Protein AF-A0A8T5NZ94-F1 (afdb_monomer_lite)

pLDDT: mean 93.7, std 3.02, range [84.69, 97.44]

Sequence (65 aa):
MEYFSPGSGLSKRDIEIYAKNARYTAGFCHLRNEIRKFRNSRIVSITLLDKKFEISKDFDKKEFL

Foldseek 3Di:
DWFQDVPPGIDDWDWDFDDDDPFWTWTQTPVVRGIAIGGPVGDPDDDDDPDDDDDDPPDDPVVHD

Radius of gyration: 11.62 Å; chains: 1; bounding box: 32×23×26 Å

Structure (mmCIF, N/CA/C/O backbone):
data_AF-A0A8T5NZ94-F1
#
_entry.id   AF-A0A8T5NZ94-F1
#
loop_
_atom_site.group_PDB
_atom_site.id
_atom_site.type_symbol
_atom_site.label_atom_id
_atom_site.label_alt_id
_atom_site.label_comp_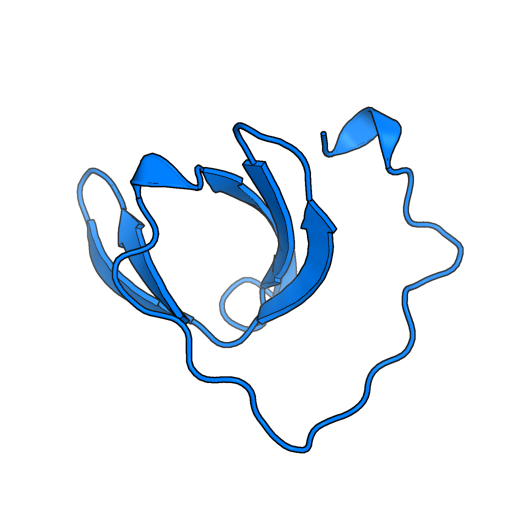id
_atom_site.label_asym_id
_atom_site.label_entity_id
_atom_site.label_seq_id
_atom_site.pdbx_PDB_ins_code
_atom_site.Cartn_x
_atom_site.Cartn_y
_atom_site.Cartn_z
_atom_site.occupancy
_atom_site.B_iso_or_equiv
_atom_site.auth_seq_id
_atom_site.auth_comp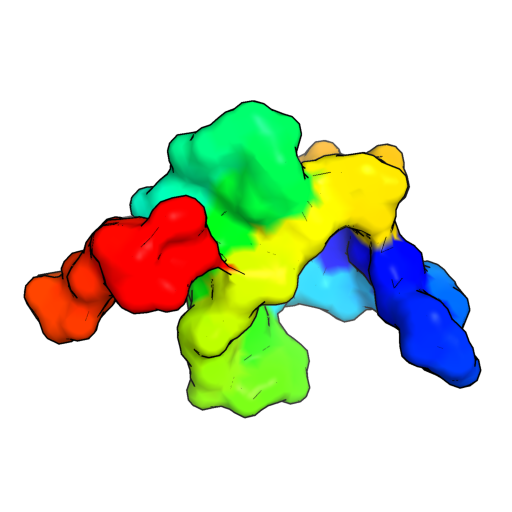_id
_atom_site.auth_asym_id
_atom_site.auth_atom_id
_atom_site.pdbx_PDB_model_num
ATOM 1 N N . MET A 1 1 ? -0.800 -3.875 -4.920 1.00 94.44 1 MET A N 1
ATOM 2 C CA . MET A 1 1 ? 0.296 -2.915 -5.206 1.00 94.44 1 MET A CA 1
ATOM 3 C C . MET A 1 1 ? 1.606 -3.666 -5.381 1.00 94.44 1 MET A C 1
ATOM 5 O O . MET A 1 1 ? 1.915 -4.506 -4.545 1.00 94.44 1 MET A O 1
ATOM 9 N N . GLU A 1 2 ? 2.394 -3.357 -6.408 1.00 97.06 2 GLU A N 1
ATOM 10 C CA . GLU A 1 2 ? 3.790 -3.806 -6.498 1.00 97.06 2 GLU A CA 1
ATOM 11 C C . GLU A 1 2 ? 4.729 -2.763 -5.895 1.00 97.06 2 GLU A C 1
ATOM 13 O O . GLU A 1 2 ? 4.671 -1.576 -6.226 1.00 97.06 2 GLU A O 1
ATOM 18 N N . TYR A 1 3 ? 5.592 -3.210 -4.984 1.00 96.81 3 TYR A N 1
ATOM 19 C CA . TYR A 1 3 ? 6.454 -2.346 -4.189 1.00 96.81 3 TYR A CA 1
ATOM 20 C C . TYR A 1 3 ? 7.883 -2.869 -4.129 1.00 96.81 3 TYR A C 1
ATOM 22 O O . TYR A 1 3 ? 8.119 -4.023 -3.751 1.00 96.81 3 TYR A O 1
ATOM 30 N N . PHE A 1 4 ? 8.837 -1.989 -4.429 1.00 97.25 4 PHE A N 1
ATOM 31 C CA . PHE A 1 4 ? 10.260 -2.271 -4.323 1.00 97.25 4 PHE A CA 1
ATOM 32 C C . PHE A 1 4 ? 10.769 -2.052 -2.893 1.00 97.25 4 PHE A C 1
ATOM 34 O O . PHE A 1 4 ? 10.737 -0.943 -2.350 1.00 97.25 4 PHE A O 1
ATOM 41 N N . SER A 1 5 ? 11.282 -3.117 -2.282 1.00 92.81 5 SER A N 1
ATOM 42 C CA . SER A 1 5 ? 11.911 -3.090 -0.962 1.00 92.81 5 SER A CA 1
ATOM 43 C C . SER A 1 5 ? 13.431 -3.224 -1.110 1.00 92.81 5 SER A C 1
ATOM 45 O O . SER A 1 5 ? 13.891 -4.203 -1.699 1.00 92.81 5 SER A O 1
ATOM 47 N N . PRO A 1 6 ? 14.241 -2.294 -0.569 1.00 90.75 6 PRO A N 1
ATOM 48 C CA . PRO A 1 6 ? 15.688 -2.480 -0.525 1.00 90.75 6 PRO A CA 1
ATOM 49 C C . PRO A 1 6 ? 16.042 -3.802 0.173 1.00 90.75 6 PRO A C 1
ATOM 51 O O . PRO A 1 6 ? 15.481 -4.116 1.221 1.00 90.75 6 PRO A O 1
ATOM 54 N N . GLY A 1 7 ? 16.924 -4.593 -0.435 1.00 91.62 7 GLY A N 1
ATOM 55 C CA . GLY A 1 7 ? 17.356 -5.904 0.067 1.00 91.62 7 GLY A CA 1
ATOM 56 C C . GLY A 1 7 ? 16.435 -7.080 -0.280 1.00 91.62 7 GLY A C 1
ATOM 57 O O . GLY A 1 7 ? 16.927 -8.187 -0.440 1.00 91.62 7 GLY A O 1
ATOM 58 N N . SER A 1 8 ? 15.127 -6.859 -0.444 1.00 89.69 8 SER A N 1
ATOM 59 C CA . SER A 1 8 ? 14.145 -7.925 -0.747 1.00 89.69 8 SER A CA 1
ATOM 60 C C . SER A 1 8 ? 13.569 -7.864 -2.167 1.00 89.69 8 SER A C 1
ATOM 62 O O . SER A 1 8 ? 12.899 -8.798 -2.593 1.00 89.69 8 SER A O 1
ATOM 64 N N . GLY A 1 9 ? 13.832 -6.789 -2.911 1.00 94.62 9 GLY A N 1
ATOM 65 C CA . GLY A 1 9 ? 13.387 -6.635 -4.293 1.00 94.62 9 GLY A CA 1
ATOM 66 C C . GLY A 1 9 ? 11.897 -6.311 -4.422 1.00 94.62 9 GLY A C 1
ATOM 67 O O . GLY A 1 9 ? 11.297 -5.664 -3.556 1.00 94.62 9 GLY A O 1
ATOM 68 N N . LEU A 1 10 ? 11.312 -6.706 -5.553 1.00 96.00 10 LEU A N 1
ATOM 69 C CA . LEU A 1 10 ? 9.902 -6.473 -5.860 1.00 96.00 10 LEU A CA 1
ATOM 70 C C . LEU A 1 10 ? 9.006 -7.436 -5.083 1.00 96.00 10 LEU A C 1
ATOM 72 O O . LEU A 1 10 ? 9.256 -8.634 -5.017 1.00 96.00 10 LEU A O 1
ATOM 76 N N . SER A 1 11 ? 7.928 -6.898 -4.520 1.00 95.12 11 SER A N 1
ATOM 77 C CA . SER A 1 11 ? 6.916 -7.677 -3.809 1.00 95.12 11 SER A CA 1
ATOM 78 C C . SER A 1 11 ? 5.521 -7.166 -4.137 1.00 95.12 11 SER A C 1
ATOM 80 O O . SER A 1 11 ? 5.307 -5.953 -4.229 1.00 95.12 11 SER A O 1
ATOM 82 N N . LYS A 1 12 ? 4.564 -8.086 -4.275 1.00 95.12 12 LYS A N 1
ATOM 83 C CA . LYS A 1 12 ? 3.138 -7.754 -4.323 1.00 95.12 12 LYS A CA 1
ATOM 84 C C . LYS A 1 12 ? 2.606 -7.619 -2.901 1.00 95.12 12 LYS A C 1
ATOM 86 O O . LYS A 1 12 ? 2.925 -8.424 -2.029 1.00 95.12 12 LYS A O 1
ATOM 91 N N . ARG A 1 13 ? 1.833 -6.564 -2.665 1.00 93.44 13 ARG A N 1
ATOM 92 C CA . ARG A 1 13 ? 1.223 -6.245 -1.375 1.00 93.44 13 ARG A CA 1
ATOM 93 C C . ARG A 1 13 ? -0.222 -5.826 -1.567 1.00 93.44 13 ARG A C 1
ATOM 95 O O . ARG A 1 13 ? -0.497 -4.925 -2.366 1.00 93.44 13 ARG A O 1
ATOM 102 N N . ASP A 1 14 ? -1.092 -6.423 -0.770 1.00 95.75 14 ASP A N 1
ATOM 103 C CA . ASP A 1 14 ? -2.448 -5.939 -0.562 1.00 95.75 14 ASP A CA 1
ATOM 104 C C . ASP A 1 14 ? -2.411 -4.919 0.570 1.00 95.75 14 ASP A C 1
ATOM 106 O O . ASP A 1 14 ? -1.896 -5.192 1.661 1.00 95.75 14 ASP A O 1
ATOM 110 N N . ILE A 1 15 ? -2.874 -3.709 0.260 1.00 95.19 15 ILE A N 1
ATOM 111 C CA . ILE A 1 15 ? -2.863 -2.586 1.188 1.00 95.19 15 ILE A CA 1
ATOM 112 C C . ILE A 1 15 ? -4.205 -1.867 1.175 1.00 95.19 15 ILE A C 1
ATOM 114 O O . ILE A 1 15 ? -4.813 -1.689 0.120 1.00 95.19 15 ILE A O 1
ATOM 118 N N . GLU A 1 16 ? -4.616 -1.402 2.343 1.00 95.69 16 GLU A N 1
ATOM 119 C CA . GLU A 1 16 ? -5.755 -0.505 2.511 1.00 95.69 16 GLU A CA 1
ATOM 120 C C . GLU A 1 16 ? -5.214 0.902 2.739 1.00 95.69 16 GLU A C 1
ATOM 122 O O . GLU A 1 16 ? -4.529 1.163 3.727 1.00 95.69 16 GLU A O 1
ATOM 127 N N . ILE A 1 17 ? -5.429 1.802 1.780 1.00 94.56 17 ILE A N 1
ATOM 128 C CA . ILE A 1 17 ? -4.831 3.141 1.812 1.00 94.56 17 ILE A CA 1
ATOM 129 C C . ILE A 1 17 ? -5.628 4.038 2.757 1.00 94.56 17 ILE A C 1
ATOM 131 O O . ILE A 1 17 ? -6.798 4.312 2.511 1.00 94.56 17 ILE A O 1
ATOM 135 N N 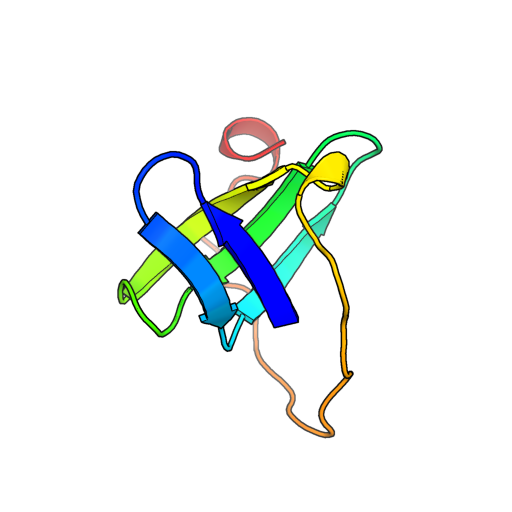. TYR A 1 18 ? -4.977 4.542 3.804 1.00 95.19 18 TYR A N 1
ATOM 136 C CA . TYR A 1 18 ? -5.609 5.410 4.802 1.00 95.19 18 TYR A CA 1
ATOM 137 C C . TYR A 1 18 ? -5.346 6.886 4.501 1.00 95.19 18 TYR A C 1
ATOM 139 O O . TYR A 1 18 ? -6.233 7.729 4.612 1.00 95.19 18 TYR A O 1
ATOM 147 N N . ALA A 1 19 ? -4.120 7.222 4.089 1.00 94.88 19 ALA A N 1
ATOM 148 C CA . ALA A 1 19 ? -3.760 8.586 3.724 1.00 94.88 19 ALA A CA 1
ATOM 149 C C . ALA A 1 19 ? -2.565 8.619 2.764 1.00 94.88 19 ALA A C 1
ATOM 151 O O . ALA A 1 19 ? -1.754 7.698 2.718 1.00 94.88 19 ALA A O 1
ATOM 152 N N . LYS A 1 20 ? -2.409 9.717 2.018 1.00 95.31 20 LYS A N 1
ATOM 153 C CA . LYS A 1 20 ? -1.215 9.966 1.199 1.00 95.31 20 LYS A CA 1
ATOM 154 C C . LYS A 1 20 ? -0.791 11.428 1.228 1.00 95.31 20 LYS A C 1
ATOM 156 O O . LYS A 1 20 ? -1.624 12.321 1.390 1.00 95.31 20 LYS A O 1
ATOM 161 N N . ASN A 1 21 ? 0.494 11.664 1.003 1.00 95.69 21 ASN A N 1
ATOM 162 C CA . ASN A 1 21 ? 1.055 12.958 0.633 1.00 95.69 21 ASN A CA 1
ATOM 163 C C . ASN A 1 21 ? 1.969 12.799 -0.596 1.00 95.69 21 ASN A C 1
ATOM 165 O O . ASN A 1 21 ? 1.964 11.758 -1.255 1.00 95.69 21 ASN A O 1
ATOM 169 N N . ALA A 1 22 ? 2.742 13.833 -0.931 1.00 95.19 22 ALA A N 1
ATOM 170 C CA . ALA A 1 22 ? 3.625 13.810 -2.096 1.00 95.19 22 ALA A CA 1
ATOM 171 C C . ALA A 1 22 ? 4.707 12.712 -2.026 1.00 95.19 22 ALA A C 1
ATOM 173 O O . ALA A 1 22 ? 5.116 12.180 -3.057 1.00 95.19 22 ALA A O 1
ATOM 174 N N . ARG A 1 23 ? 5.172 12.347 -0.824 1.00 96.12 23 ARG A N 1
ATOM 175 C CA . ARG A 1 23 ? 6.315 11.440 -0.621 1.00 96.12 23 ARG A CA 1
ATOM 176 C C . ARG A 1 23 ? 5.907 10.038 -0.180 1.00 96.12 23 ARG A C 1
ATOM 178 O O . ARG A 1 23 ? 6.602 9.079 -0.525 1.00 96.12 23 ARG A O 1
ATOM 185 N N . TYR A 1 24 ? 4.817 9.924 0.570 1.00 96.81 24 TYR A N 1
ATOM 186 C CA . TYR A 1 24 ? 4.416 8.703 1.248 1.00 96.81 24 TYR A CA 1
ATOM 187 C C . TYR A 1 24 ? 2.930 8.403 1.090 1.00 96.81 24 TYR A C 1
ATOM 189 O O . TYR A 1 24 ? 2.087 9.298 1.009 1.00 96.81 24 TYR A O 1
ATOM 197 N N . THR A 1 25 ? 2.633 7.112 1.119 1.00 96.56 25 THR A N 1
ATOM 198 C CA . THR A 1 25 ? 1.297 6.546 1.256 1.00 96.56 25 THR A CA 1
ATOM 199 C C . THR A 1 25 ? 1.278 5.728 2.540 1.00 96.56 25 THR A C 1
ATOM 201 O O . THR A 1 25 ? 2.125 4.857 2.730 1.00 96.56 25 THR A O 1
ATOM 204 N N . ALA A 1 26 ? 0.348 6.031 3.434 1.00 96.12 26 ALA A N 1
ATOM 205 C CA . ALA A 1 26 ? 0.113 5.307 4.671 1.00 96.12 26 ALA A CA 1
ATOM 206 C C . ALA A 1 26 ? -1.076 4.366 4.489 1.00 96.12 26 ALA A C 1
ATOM 208 O O . ALA A 1 26 ? -2.115 4.767 3.957 1.00 96.12 26 ALA A O 1
ATOM 209 N N . GLY A 1 27 ? -0.931 3.123 4.932 1.00 95.06 27 GLY A N 1
ATOM 210 C CA . GLY A 1 27 ? -2.005 2.147 4.832 1.00 95.06 27 GLY A CA 1
ATOM 211 C C . GLY A 1 27 ? -1.734 0.867 5.600 1.00 95.06 27 GLY A C 1
ATOM 212 O O . GLY A 1 27 ? -0.590 0.581 5.967 1.00 95.06 27 GLY A O 1
ATOM 213 N N . PHE A 1 28 ? -2.791 0.098 5.832 1.00 95.44 28 PHE A N 1
ATOM 214 C CA . PHE A 1 28 ? -2.693 -1.203 6.475 1.00 95.44 28 PHE A CA 1
ATOM 215 C C . PHE A 1 28 ? -2.097 -2.226 5.509 1.00 95.44 28 PHE A C 1
ATOM 217 O O . PHE A 1 28 ? -2.569 -2.386 4.385 1.00 95.44 28 PHE A O 1
ATOM 224 N N . CYS A 1 29 ? -1.020 -2.889 5.924 1.00 95.06 29 CYS A N 1
ATOM 225 C CA . CYS A 1 29 ? -0.297 -3.861 5.119 1.00 95.06 29 CYS A CA 1
ATOM 226 C C . CYS A 1 29 ? -0.676 -5.277 5.545 1.00 95.06 29 CYS A C 1
ATOM 228 O O . CYS A 1 29 ? -0.114 -5.788 6.513 1.00 95.06 29 CYS A O 1
ATOM 230 N N . HIS A 1 30 ? -1.514 -5.959 4.765 1.00 94.06 30 HIS A N 1
ATOM 231 C CA . HIS A 1 30 ? -1.983 -7.318 5.083 1.00 94.06 30 HIS A CA 1
ATOM 232 C C . HIS A 1 30 ? -0.850 -8.343 5.224 1.00 94.06 30 HIS A C 1
ATOM 234 O O . HIS A 1 30 ? -0.913 -9.230 6.063 1.00 94.06 30 HIS A O 1
ATOM 240 N N . LEU A 1 31 ? 0.255 -8.167 4.490 1.00 91.56 31 LEU A N 1
ATOM 241 C CA . LEU A 1 31 ? 1.442 -9.028 4.618 1.00 91.56 31 LEU A CA 1
ATOM 242 C C . LEU A 1 31 ? 2.117 -8.951 6.002 1.00 91.56 31 LEU A C 1
ATOM 244 O O . LEU A 1 31 ? 2.834 -9.867 6.394 1.00 91.56 31 LEU A O 1
ATOM 248 N N . ARG A 1 32 ? 1.983 -7.823 6.702 1.00 91.69 32 ARG A N 1
ATOM 249 C CA . ARG A 1 32 ? 2.670 -7.557 7.977 1.00 91.69 32 ARG A CA 1
ATOM 250 C C . ARG A 1 32 ? 1.706 -7.350 9.141 1.00 91.69 32 ARG A C 1
ATOM 252 O O . ARG A 1 32 ? 2.163 -7.274 10.271 1.00 91.69 32 ARG A O 1
ATOM 259 N N . ASN A 1 33 ? 0.407 -7.302 8.851 1.00 94.12 33 ASN A N 1
ATOM 260 C CA . ASN A 1 33 ? -0.668 -7.098 9.810 1.00 94.12 33 ASN A CA 1
ATOM 261 C C . ASN A 1 33 ? -0.487 -5.825 10.664 1.00 94.12 33 ASN A C 1
ATOM 263 O O . ASN A 1 33 ? -0.727 -5.833 11.866 1.00 94.12 33 ASN A O 1
ATOM 267 N N . GLU A 1 34 ? -0.018 -4.739 10.041 1.00 94.19 34 GLU A N 1
ATOM 268 C CA . GLU A 1 34 ? 0.285 -3.460 10.699 1.00 94.19 34 GLU A CA 1
ATOM 269 C C . GLU A 1 34 ? 0.096 -2.274 9.729 1.00 94.19 34 GLU A C 1
ATOM 271 O O . GLU A 1 34 ? 0.155 -2.437 8.502 1.00 94.19 34 GLU A O 1
ATOM 276 N N . ILE A 1 35 ? -0.086 -1.061 10.266 1.00 93.81 35 ILE A N 1
ATOM 277 C CA . ILE A 1 35 ? -0.108 0.184 9.478 1.00 93.81 35 ILE A CA 1
ATOM 278 C C . ILE A 1 35 ? 1.327 0.573 9.117 1.00 93.81 35 ILE A C 1
ATOM 280 O O . ILE A 1 35 ? 2.206 0.626 9.973 1.00 93.81 35 ILE A O 1
ATOM 284 N N . ARG A 1 36 ? 1.585 0.873 7.839 1.00 94.00 36 ARG A N 1
ATOM 285 C CA . ARG A 1 36 ? 2.927 1.230 7.359 1.00 94.00 36 ARG A CA 1
ATOM 286 C C . ARG A 1 36 ? 2.931 2.421 6.423 1.00 94.00 36 ARG A C 1
ATOM 288 O O . ARG A 1 36 ? 1.981 2.668 5.685 1.00 94.00 36 ARG A O 1
ATOM 295 N N . LYS A 1 37 ? 4.085 3.091 6.391 1.00 95.44 37 LYS A N 1
ATOM 296 C CA . LYS A 1 37 ? 4.437 4.085 5.375 1.00 95.44 37 LYS A CA 1
ATOM 297 C C . LYS A 1 37 ? 5.116 3.408 4.185 1.00 95.44 37 LYS A C 1
ATOM 299 O O . LYS A 1 37 ? 6.112 2.699 4.340 1.00 95.44 37 LYS A O 1
ATOM 304 N N . PHE A 1 38 ? 4.629 3.699 2.990 1.00 95.69 38 PHE A N 1
ATOM 305 C CA . PHE A 1 38 ? 5.207 3.295 1.715 1.00 95.69 38 PHE A CA 1
ATOM 306 C C . PHE A 1 38 ? 5.719 4.535 0.996 1.00 95.69 38 PHE A C 1
ATOM 308 O O . PHE A 1 38 ? 4.998 5.521 0.870 1.00 95.69 38 PHE A O 1
ATOM 315 N N . ARG A 1 39 ? 6.968 4.514 0.524 1.00 96.62 39 ARG A N 1
ATOM 316 C CA . ARG A 1 39 ? 7.518 5.641 -0.237 1.00 96.62 39 ARG A CA 1
ATOM 317 C C . ARG A 1 39 ? 6.959 5.597 -1.655 1.00 96.62 39 ARG A C 1
ATOM 319 O O . ARG A 1 39 ? 7.157 4.598 -2.341 1.00 96.62 39 ARG A O 1
ATOM 326 N N . ASN A 1 40 ? 6.329 6.679 -2.106 1.00 96.38 40 ASN A N 1
ATOM 327 C CA . ASN A 1 40 ? 5.655 6.724 -3.409 1.00 96.38 40 ASN A CA 1
ATOM 328 C C . ASN A 1 40 ? 6.613 6.387 -4.560 1.00 96.38 40 ASN A C 1
ATOM 330 O O . ASN A 1 40 ? 6.258 5.647 -5.465 1.00 96.38 40 ASN A O 1
ATOM 334 N N . SER A 1 41 ? 7.869 6.833 -4.465 1.00 97.25 41 SER A N 1
ATOM 335 C CA . SER A 1 41 ? 8.912 6.569 -5.465 1.00 97.25 41 SER A CA 1
ATOM 336 C C . SER A 1 41 ? 9.340 5.098 -5.582 1.00 97.25 41 SER A C 1
ATOM 338 O O . SER A 1 41 ? 10.189 4.782 -6.405 1.00 97.25 41 SER A O 1
ATOM 340 N N . ARG A 1 42 ? 8.858 4.212 -4.701 1.00 96.69 42 ARG A N 1
ATOM 341 C CA . ARG A 1 42 ? 9.146 2.766 -4.715 1.00 96.69 42 ARG A CA 1
ATOM 342 C C . ARG A 1 42 ? 7.929 1.933 -5.116 1.00 96.69 42 ARG A C 1
ATOM 344 O O . ARG A 1 42 ? 8.021 0.707 -5.159 1.00 96.69 42 ARG A O 1
ATOM 351 N N . ILE A 1 43 ? 6.795 2.582 -5.370 1.00 96.50 43 ILE A N 1
ATOM 352 C CA . ILE A 1 43 ? 5.598 1.936 -5.891 1.00 96.50 43 ILE A CA 1
ATOM 353 C C . ILE A 1 43 ? 5.778 1.802 -7.399 1.00 96.50 43 ILE A C 1
ATOM 355 O O . ILE A 1 43 ? 5.958 2.801 -8.088 1.00 96.50 43 ILE A O 1
ATOM 359 N N . VAL A 1 44 ? 5.751 0.568 -7.893 1.00 97.44 44 VAL A N 1
ATOM 360 C CA . VAL A 1 44 ? 5.936 0.276 -9.321 1.00 97.44 44 VAL A CA 1
ATOM 361 C C . VAL A 1 44 ? 4.595 0.278 -10.039 1.00 97.44 44 VAL A C 1
ATOM 363 O O . VAL A 1 44 ? 4.463 0.863 -11.109 1.00 97.44 44 VAL A O 1
ATOM 366 N N . SER A 1 45 ? 3.583 -0.341 -9.432 1.00 96.06 45 SER A N 1
ATOM 367 C CA . SER A 1 45 ? 2.242 -0.417 -9.999 1.00 96.06 45 SER A CA 1
ATOM 368 C C . SER A 1 45 ? 1.176 -0.513 -8.905 1.00 96.06 45 SER A C 1
ATOM 370 O O . SER A 1 45 ? 1.400 -1.037 -7.804 1.00 96.06 45 SER A O 1
ATOM 372 N N . ILE A 1 46 ? -0.008 0.018 -9.205 1.00 94.94 46 ILE A N 1
ATOM 373 C CA . ILE A 1 46 ? -1.191 -0.052 -8.347 1.00 94.94 46 ILE A CA 1
ATOM 374 C C . ILE A 1 46 ? -2.347 -0.583 -9.188 1.00 94.94 46 ILE A C 1
ATOM 376 O O . ILE A 1 46 ? -2.590 -0.109 -10.293 1.00 94.94 46 ILE A O 1
ATOM 380 N N . THR A 1 47 ? -3.081 -1.528 -8.616 1.00 96.00 47 THR A N 1
ATOM 381 C CA . THR A 1 47 ? -4.368 -1.994 -9.126 1.00 96.00 47 THR A CA 1
ATOM 382 C C . THR A 1 47 ? -5.387 -1.706 -8.038 1.00 96.00 47 THR A C 1
ATOM 384 O O . THR A 1 47 ? -5.197 -2.137 -6.898 1.00 96.00 47 THR A O 1
ATOM 387 N N . LEU A 1 48 ? -6.421 -0.935 -8.368 1.00 95.06 48 LEU A N 1
ATOM 388 C CA . LEU A 1 48 ? -7.547 -0.719 -7.470 1.00 95.06 48 LEU A CA 1
ATOM 389 C C . LEU A 1 48 ? -8.432 -1.969 -7.496 1.00 95.06 48 LEU A C 1
ATOM 391 O O . LEU A 1 48 ? -8.656 -2.542 -8.559 1.00 95.06 48 LEU A O 1
ATOM 395 N N . LEU A 1 49 ? -8.896 -2.397 -6.327 1.00 93.19 49 LEU A N 1
ATOM 396 C CA . LEU A 1 49 ? -9.811 -3.526 -6.183 1.00 93.19 49 LEU A CA 1
ATOM 397 C C . LEU A 1 49 ? -11.188 -2.996 -5.782 1.00 93.19 49 LEU A C 1
ATOM 399 O O . LEU A 1 49 ? -11.264 -2.014 -5.046 1.00 93.19 49 LEU A O 1
ATOM 403 N N . ASP A 1 50 ? -12.253 -3.707 -6.148 1.00 94.06 50 ASP A N 1
ATOM 404 C CA . ASP A 1 50 ? -13.634 -3.406 -5.727 1.00 94.06 50 ASP A CA 1
ATOM 405 C C . ASP A 1 50 ? -13.912 -3.799 -4.260 1.00 94.06 50 ASP A C 1
ATOM 407 O O . ASP A 1 50 ? -14.995 -4.254 -3.895 1.00 94.06 50 ASP A O 1
ATOM 411 N N . LYS A 1 51 ? -12.908 -3.647 -3.391 1.00 92.56 51 LYS A N 1
ATOM 412 C CA . LYS A 1 51 ? -12.998 -3.887 -1.950 1.00 92.56 51 LYS A CA 1
ATOM 413 C C . LYS A 1 51 ? -13.135 -2.557 -1.220 1.00 92.56 51 LYS A C 1
ATOM 415 O O . LYS A 1 51 ? -12.461 -1.583 -1.548 1.00 92.56 51 LYS A O 1
ATOM 420 N N . LYS A 1 52 ? -13.987 -2.537 -0.199 1.00 92.94 52 LYS A N 1
ATOM 421 C CA . LYS A 1 52 ? -14.163 -1.400 0.710 1.00 92.94 52 LYS A CA 1
ATOM 422 C C . LYS A 1 52 ? -13.659 -1.783 2.095 1.00 92.94 52 LYS A C 1
ATOM 424 O O . LYS A 1 52 ? -13.738 -2.948 2.473 1.00 92.94 52 LYS A O 1
ATOM 429 N N . PHE A 1 53 ? -13.157 -0.799 2.823 1.00 93.19 53 PHE A N 1
ATOM 430 C CA . PHE A 1 53 ? -12.653 -0.948 4.181 1.00 93.19 53 PHE A CA 1
ATOM 431 C C . PHE A 1 53 ? -12.991 0.307 4.984 1.00 93.19 53 PHE A C 1
ATOM 433 O O . PHE A 1 53 ? -13.222 1.378 4.414 1.00 93.19 53 PHE A O 1
ATOM 440 N N . GLU A 1 54 ? -13.014 0.165 6.304 1.00 92.19 54 GLU A N 1
ATOM 441 C CA . GLU A 1 54 ? -13.165 1.281 7.230 1.00 92.19 54 GLU A CA 1
ATOM 442 C C . GLU A 1 54 ? -11.802 1.628 7.823 1.00 92.19 54 GLU A C 1
ATOM 444 O O . GLU A 1 54 ? -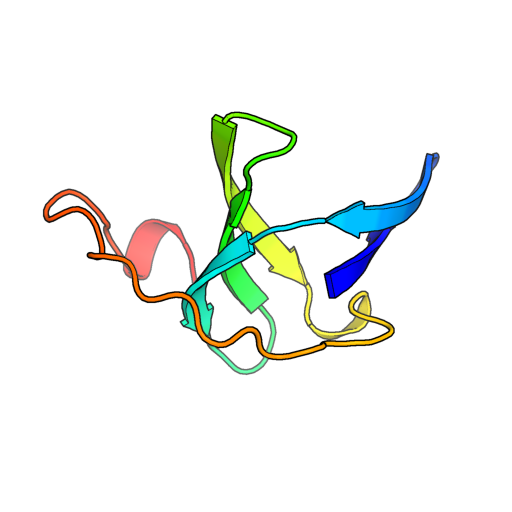11.062 0.759 8.280 1.00 92.19 54 GLU A O 1
ATOM 449 N N . ILE A 1 55 ? -11.455 2.914 7.807 1.00 90.00 55 ILE A N 1
ATOM 450 C CA . ILE A 1 55 ? -10.234 3.388 8.457 1.00 90.00 55 ILE A CA 1
ATOM 451 C C . ILE A 1 55 ? -10.471 3.352 9.968 1.00 90.00 55 ILE A C 1
ATOM 453 O O . ILE A 1 55 ? -11.447 3.928 10.453 1.00 90.00 55 ILE A O 1
ATOM 457 N N . SER A 1 56 ? -9.573 2.696 10.710 1.00 84.69 56 SER A N 1
ATOM 458 C CA . SER A 1 56 ? -9.641 2.667 12.176 1.00 84.69 56 SER A CA 1
ATOM 459 C C . SER A 1 56 ? -9.682 4.085 12.754 1.00 84.69 56 SER A C 1
ATOM 461 O O . SER A 1 56 ? -8.934 4.963 12.320 1.00 84.69 56 SER A O 1
ATOM 463 N N . LYS A 1 57 ? -10.523 4.294 13.773 1.00 85.75 57 LYS A N 1
ATOM 464 C CA . LYS A 1 57 ? -10.647 5.580 14.478 1.00 85.75 57 LYS A CA 1
ATOM 465 C C . LYS A 1 57 ? -9.352 6.003 15.172 1.00 85.75 57 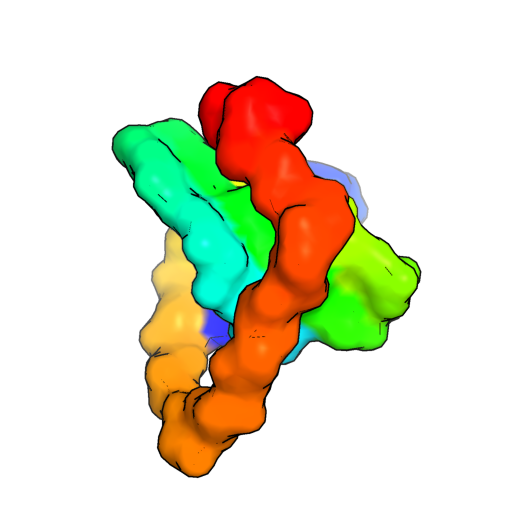LYS A C 1
ATOM 467 O O . LYS A 1 57 ? -9.140 7.194 15.366 1.00 85.75 57 LYS A O 1
ATOM 472 N N . ASP A 1 58 ? -8.486 5.043 15.480 1.00 86.50 58 ASP A N 1
ATOM 473 C CA . ASP A 1 58 ? -7.210 5.273 16.160 1.00 86.50 58 ASP A CA 1
ATOM 474 C C . ASP A 1 58 ? -6.086 5.697 15.198 1.00 86.50 58 ASP A C 1
ATOM 476 O O . ASP A 1 58 ? -4.941 5.875 15.607 1.00 86.50 58 ASP A O 1
ATOM 480 N N . PHE A 1 59 ? -6.371 5.846 13.900 1.00 90.44 59 PHE A N 1
ATOM 481 C CA . PHE A 1 59 ? -5.368 6.262 12.926 1.00 90.44 59 PHE A CA 1
ATOM 482 C C . PHE A 1 59 ? -5.028 7.757 13.049 1.00 90.44 59 PHE A C 1
ATOM 484 O O . PHE A 1 59 ? -5.824 8.620 12.668 1.00 90.44 59 PHE A O 1
ATOM 491 N N . ASP A 1 60 ? -3.799 8.071 13.471 1.00 90.19 60 ASP A N 1
ATOM 492 C CA . ASP A 1 60 ? -3.264 9.436 13.427 1.00 90.19 60 ASP A CA 1
ATOM 493 C C .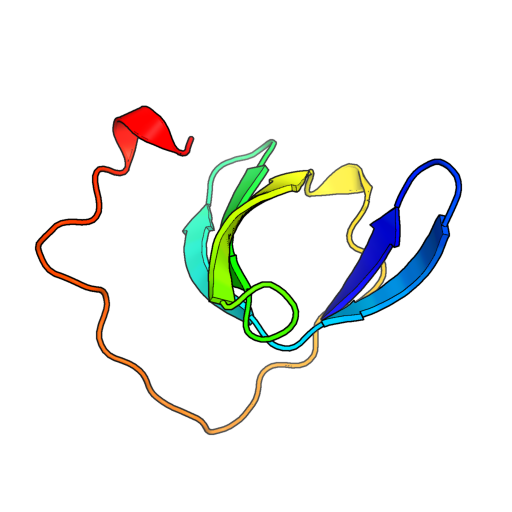 ASP A 1 60 ? -2.464 9.702 12.143 1.00 90.19 60 ASP A C 1
ATOM 495 O O . ASP A 1 60 ? -1.319 9.284 11.966 1.00 90.19 60 ASP A O 1
ATOM 499 N N . LYS A 1 61 ? -3.032 10.511 11.246 1.00 88.81 61 LYS A N 1
ATOM 500 C CA . LYS A 1 61 ? -2.371 10.929 10.004 1.00 88.81 61 LYS A CA 1
ATOM 501 C C . LYS A 1 61 ? -1.003 11.595 10.232 1.00 88.81 61 LYS A C 1
ATOM 503 O O . LYS A 1 61 ? -0.137 11.448 9.369 1.00 88.81 61 LYS A O 1
ATOM 508 N N . LYS A 1 62 ? -0.804 12.329 11.335 1.00 89.88 62 LYS A N 1
ATOM 509 C CA . LYS A 1 62 ? 0.458 13.037 11.634 1.00 89.88 62 LYS A CA 1
ATOM 510 C C . LYS A 1 62 ? 1.587 12.077 11.980 1.00 89.88 62 LYS A C 1
ATOM 512 O O . LYS A 1 62 ? 2.734 12.335 11.629 1.00 89.88 62 LYS A O 1
ATOM 517 N N . GLU A 1 63 ? 1.266 10.956 12.616 1.00 90.19 63 GLU A N 1
ATOM 518 C CA . GLU A 1 63 ? 2.245 9.908 12.885 1.00 90.19 63 GLU A CA 1
ATOM 519 C C . GLU A 1 63 ? 2.748 9.290 11.576 1.00 90.19 63 GLU A C 1
ATOM 521 O O . GLU A 1 63 ? 3.929 8.955 11.451 1.00 90.19 63 GLU A O 1
ATOM 526 N N . PHE A 1 64 ? 1.883 9.192 10.556 1.00 87.88 64 PHE A N 1
ATOM 527 C CA . PHE A 1 64 ? 2.169 8.437 9.339 1.00 87.88 64 PHE A CA 1
ATOM 528 C C . PHE A 1 64 ? 2.624 9.238 8.108 1.00 87.88 64 PHE A C 1
ATOM 530 O O . PHE A 1 64 ? 3.266 8.638 7.242 1.00 87.88 64 PHE A O 1
ATOM 537 N N . LEU A 1 65 ? 2.412 10.554 8.016 1.00 86.94 65 LEU A N 1
ATOM 538 C CA . LEU A 1 65 ? 2.713 11.340 6.801 1.00 86.94 65 LEU A CA 1
ATOM 539 C C . LEU A 1 65 ? 3.649 12.529 7.000 1.00 86.94 65 LEU A C 1
ATOM 541 O O . LEU A 1 65 ? 3.513 13.241 8.008 1.00 86.94 65 LEU A O 1
#

Secondary structure (DSSP, 8-state):
-EEEETTTEEEE--EEEEEE-SSEEEEEETTTTEEEEEEGGGEEE----S---PPPTT--HHHH-